Protein AF-A0A2X3JTF8-F1 (afdb_monomer)

Radius of gyration: 14.09 Å; Cα contacts (8 Å, |Δi|>4): 57; chains: 1; bounding box: 32×20×42 Å

Structure (mmCIF, N/CA/C/O backbone):
data_AF-A0A2X3JTF8-F1
#
_entry.id   AF-A0A2X3JTF8-F1
#
loop_
_atom_site.group_PDB
_atom_site.id
_atom_site.type_symbol
_atom_site.label_atom_id
_atom_site.label_alt_id
_atom_site.label_comp_id
_atom_site.label_asym_id
_atom_site.label_entity_id
_atom_site.label_seq_id
_atom_site.pdbx_PDB_ins_code
_atom_site.Cartn_x
_atom_site.Cartn_y
_atom_site.Cartn_z
_atom_site.occupancy
_atom_site.B_iso_or_equiv
_atom_site.auth_seq_id
_atom_site.auth_comp_id
_atom_site.auth_asym_id
_atom_site.auth_atom_id
_atom_site.pdbx_PDB_model_num
ATOM 1 N N . MET A 1 1 ? -8.790 -2.417 -3.551 1.00 72.50 1 MET A N 1
ATOM 2 C CA . MET A 1 1 ? -8.965 -2.272 -2.089 1.00 72.50 1 MET A CA 1
ATOM 3 C C . MET A 1 1 ? -9.269 -0.826 -1.713 1.00 72.50 1 MET A C 1
ATOM 5 O O . MET A 1 1 ? -10.371 -0.590 -1.248 1.00 72.50 1 MET A O 1
ATOM 9 N N . CYS A 1 2 ? -8.389 0.145 -1.997 1.00 82.38 2 CYS A N 1
ATOM 10 C CA . CYS A 1 2 ? -8.598 1.560 -1.630 1.00 82.38 2 CYS A CA 1
ATOM 11 C C . CYS A 1 2 ? -9.954 2.168 -2.055 1.00 82.38 2 CYS A C 1
ATOM 13 O O . CYS A 1 2 ? -10.500 2.978 -1.318 1.00 82.38 2 CYS A O 1
ATOM 15 N N . TYR A 1 3 ? -10.511 1.764 -3.203 1.00 87.50 3 TYR A N 1
ATOM 16 C CA . TYR A 1 3 ? -11.779 2.293 -3.732 1.00 87.50 3 TYR A CA 1
ATOM 17 C C . TYR A 1 3 ? -13.047 1.844 -2.998 1.00 87.50 3 TYR A C 1
ATOM 19 O O . TYR A 1 3 ? -14.089 2.445 -3.210 1.00 87.50 3 TYR A O 1
ATOM 27 N N . ILE A 1 4 ? -12.970 0.784 -2.192 1.00 91.12 4 ILE A N 1
ATOM 28 C CA . ILE A 1 4 ? -14.122 0.187 -1.493 1.00 91.12 4 ILE A CA 1
ATOM 29 C C . ILE A 1 4 ? -13.807 -0.045 -0.012 1.00 91.12 4 ILE A C 1
ATOM 31 O O . ILE A 1 4 ? -14.359 -0.937 0.626 1.00 91.12 4 ILE A O 1
ATOM 35 N N . ILE A 1 5 ? -12.830 0.685 0.528 1.00 90.44 5 ILE A N 1
ATOM 36 C CA . ILE A 1 5 ? -12.366 0.459 1.898 1.00 90.44 5 ILE A CA 1
ATOM 37 C C . ILE A 1 5 ? -13.455 0.755 2.930 1.00 90.44 5 ILE A C 1
ATOM 39 O O . ILE A 1 5 ? -13.529 0.082 3.952 1.00 90.44 5 ILE A O 1
ATOM 43 N N . ASP A 1 6 ? -14.328 1.710 2.638 1.00 89.44 6 ASP A N 1
ATOM 44 C CA . ASP A 1 6 ? -15.503 2.049 3.429 1.00 89.44 6 ASP A CA 1
ATOM 45 C C . ASP A 1 6 ? -16.462 0.863 3.600 1.00 89.44 6 ASP A C 1
ATOM 47 O O . ASP A 1 6 ? -17.002 0.698 4.688 1.00 89.44 6 ASP A O 1
ATOM 51 N N . HIS A 1 7 ? -16.605 -0.000 2.591 1.00 90.75 7 HIS A N 1
ATOM 52 C CA . HIS A 1 7 ? -17.412 -1.221 2.692 1.00 90.75 7 HIS A CA 1
ATOM 53 C C . HIS A 1 7 ? -16.775 -2.293 3.580 1.00 90.75 7 HIS A C 1
ATOM 55 O O . HIS A 1 7 ? -17.484 -3.063 4.214 1.00 90.75 7 HIS A O 1
ATOM 61 N N . PHE A 1 8 ? -15.443 -2.353 3.641 1.00 89.94 8 PHE A N 1
ATOM 62 C CA . PHE A 1 8 ? -14.751 -3.275 4.545 1.00 89.94 8 PHE A CA 1
ATOM 63 C C . PHE A 1 8 ? -14.714 -2.764 5.988 1.00 89.94 8 PHE A C 1
ATOM 65 O O . PHE A 1 8 ? -14.512 -3.552 6.907 1.00 89.94 8 PHE A O 1
ATOM 72 N N . CYS A 1 9 ? -14.934 -1.461 6.191 1.00 88.88 9 CYS A N 1
ATOM 73 C CA . CYS A 1 9 ? -14.865 -0.808 7.493 1.00 88.88 9 CYS A CA 1
ATOM 74 C C . CYS A 1 9 ? -16.002 -1.158 8.471 1.00 88.88 9 CYS A C 1
ATOM 76 O O . CYS A 1 9 ? -16.021 -0.602 9.568 1.00 88.88 9 CYS A O 1
ATOM 78 N N . ASP A 1 10 ? -16.928 -2.045 8.123 1.00 86.31 10 ASP A N 1
ATOM 79 C CA . ASP A 1 10 ? -17.903 -2.588 9.077 1.00 86.31 10 ASP A CA 1
ATOM 80 C C . ASP A 1 10 ? -17.660 -4.091 9.356 1.00 86.31 10 ASP A C 1
ATOM 82 O O . ASP A 1 10 ? -18.261 -4.657 10.263 1.00 86.31 10 ASP A O 1
ATOM 86 N N . GLU A 1 11 ? -16.716 -4.718 8.640 1.00 90.69 11 GLU A N 1
ATOM 87 C CA . GLU A 1 11 ? -16.538 -6.180 8.588 1.00 90.69 11 GLU A CA 1
ATOM 88 C C .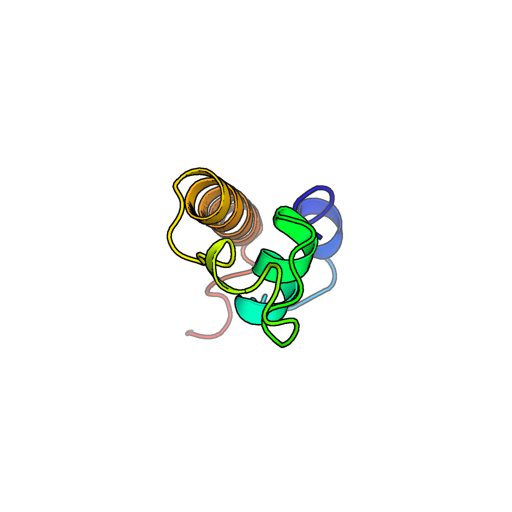 GLU A 1 11 ? -15.214 -6.677 9.196 1.00 90.69 11 GLU A C 1
ATOM 90 O O . GLU A 1 11 ? -15.036 -7.878 9.401 1.00 90.69 11 GLU A O 1
ATOM 95 N N . VAL A 1 12 ? -14.249 -5.785 9.451 1.00 89.44 12 VAL A N 1
ATOM 96 C CA . VAL A 1 12 ? -12.917 -6.154 9.978 1.00 89.44 12 VAL A CA 1
ATOM 97 C C . VAL A 1 12 ? -12.543 -5.350 11.226 1.00 89.44 12 VAL A C 1
ATOM 99 O O . VAL A 1 12 ? -13.146 -4.330 11.504 1.00 89.44 12 VAL A O 1
ATOM 102 N N . ASP A 1 13 ? -11.563 -5.779 12.021 1.00 86.88 13 ASP A N 1
ATOM 103 C CA . ASP A 1 13 ? -11.165 -5.024 13.229 1.00 86.88 13 ASP A CA 1
ATOM 104 C C . ASP A 1 13 ? -10.008 -4.047 12.988 1.00 86.88 13 ASP A C 1
ATOM 106 O O . ASP A 1 13 ? -9.799 -3.116 13.766 1.00 86.88 13 ASP A O 1
ATOM 110 N N . PHE A 1 14 ? -9.217 -4.292 11.940 1.00 87.44 14 PHE A N 1
ATOM 111 C CA . PHE A 1 14 ? -8.061 -3.487 11.566 1.00 87.44 14 PHE A CA 1
ATOM 112 C C . PHE A 1 14 ? -7.676 -3.716 10.101 1.00 87.44 14 PHE A C 1
ATOM 114 O O . PHE A 1 14 ? -8.008 -4.734 9.494 1.00 87.44 14 PHE A O 1
ATOM 121 N N . PHE A 1 15 ? -6.880 -2.794 9.558 1.00 88.88 15 PHE A N 1
ATOM 122 C CA . PHE A 1 15 ? -6.255 -2.938 8.247 1.00 88.88 15 PHE A CA 1
ATOM 123 C C . PHE A 1 15 ? -4.740 -3.083 8.380 1.00 88.88 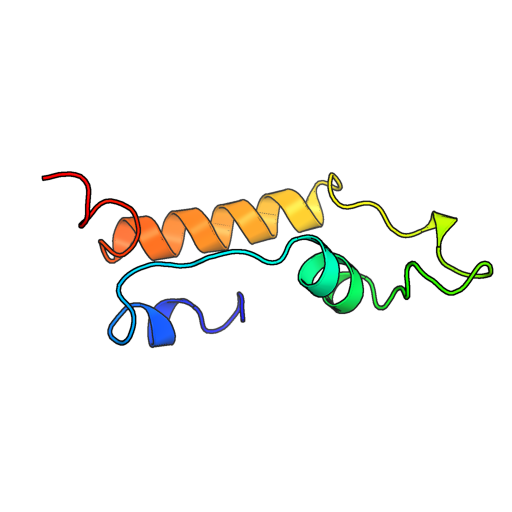15 PHE A C 1
ATOM 125 O O . PHE A 1 15 ? -4.081 -2.266 9.023 1.00 88.88 15 PHE A O 1
ATOM 132 N N . SER A 1 16 ? -4.181 -4.090 7.710 1.00 91.38 16 SER A N 1
ATOM 133 C CA . SER A 1 16 ? -2.744 -4.201 7.450 1.00 91.38 16 SER A CA 1
ATOM 134 C C . SER A 1 16 ? -2.484 -3.935 5.972 1.00 91.38 16 SER A C 1
ATOM 136 O O . SER A 1 16 ? -3.157 -4.495 5.106 1.00 91.38 16 SER A O 1
ATOM 138 N N . ILE A 1 17 ? -1.525 -3.060 5.671 1.00 91.06 17 ILE A N 1
ATOM 139 C CA . ILE A 1 17 ? -1.244 -2.642 4.298 1.00 91.06 17 ILE A CA 1
ATOM 140 C C . ILE A 1 17 ? 0.030 -3.328 3.808 1.00 91.06 17 ILE A C 1
ATOM 142 O O . ILE A 1 17 ? 1.137 -2.970 4.207 1.00 91.06 17 ILE A O 1
ATOM 146 N N . GLY 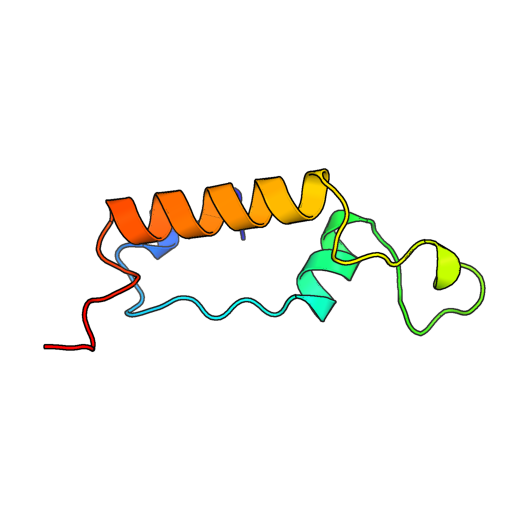A 1 18 ? -0.128 -4.276 2.883 1.00 92.94 18 GLY A N 1
ATOM 147 C CA . GLY A 1 18 ? 0.978 -4.852 2.120 1.00 92.94 18 GLY A CA 1
ATOM 148 C C . GLY A 1 18 ? 1.515 -3.842 1.110 1.00 92.94 18 GLY A C 1
ATOM 149 O O . GLY A 1 18 ? 1.078 -3.815 -0.040 1.00 92.94 18 GLY A O 1
ATOM 150 N N . SER A 1 19 ? 2.442 -2.978 1.534 1.00 92.19 19 SER A N 1
ATOM 151 C CA . SER A 1 19 ? 2.966 -1.897 0.685 1.00 92.19 19 SER A CA 1
ATOM 152 C C . SER A 1 19 ? 3.623 -2.408 -0.597 1.00 92.19 19 SER A C 1
ATOM 154 O O . SER A 1 19 ? 3.542 -1.738 -1.626 1.00 92.19 19 SER A O 1
ATOM 156 N N . ASN A 1 20 ? 4.202 -3.611 -0.552 1.00 93.75 20 ASN A N 1
ATOM 157 C CA . ASN A 1 20 ? 4.811 -4.251 -1.707 1.00 93.75 20 ASN A CA 1
ATOM 158 C C . ASN A 1 20 ? 3.794 -4.527 -2.810 1.00 93.75 20 ASN A C 1
ATOM 160 O O . ASN A 1 20 ? 3.861 -3.928 -3.883 1.00 93.75 20 ASN A O 1
ATOM 164 N N . ASP A 1 21 ? 2.814 -5.374 -2.515 1.00 93.69 21 ASP A N 1
ATOM 165 C CA . ASP A 1 21 ? 1.795 -5.778 -3.480 1.00 93.69 21 ASP A CA 1
ATOM 166 C C . ASP A 1 21 ? 0.981 -4.572 -3.946 1.00 93.69 21 ASP A C 1
ATOM 168 O O . ASP A 1 21 ? 0.733 -4.397 -5.137 1.00 93.69 21 ASP A O 1
ATOM 172 N N . MET A 1 22 ? 0.632 -3.675 -3.021 1.00 93.31 22 MET A N 1
ATOM 173 C CA . MET A 1 22 ? -0.140 -2.481 -3.348 1.00 93.31 22 MET A CA 1
ATOM 174 C C . MET A 1 22 ? 0.612 -1.557 -4.321 1.00 93.31 22 MET A C 1
ATOM 176 O O . MET A 1 22 ? -0.001 -1.017 -5.239 1.00 93.31 22 MET A O 1
ATOM 180 N N . THR A 1 23 ? 1.932 -1.400 -4.169 1.00 94.38 23 THR A N 1
ATOM 181 C CA . THR A 1 23 ? 2.759 -0.630 -5.118 1.00 94.38 23 THR A CA 1
ATOM 182 C C . THR A 1 23 ? 2.802 -1.321 -6.482 1.00 94.38 23 THR A C 1
ATOM 184 O O . THR A 1 23 ? 2.657 -0.653 -7.508 1.00 94.38 23 THR A O 1
ATOM 187 N N . GLN A 1 24 ? 2.939 -2.654 -6.508 1.00 95.31 24 GLN A N 1
ATOM 1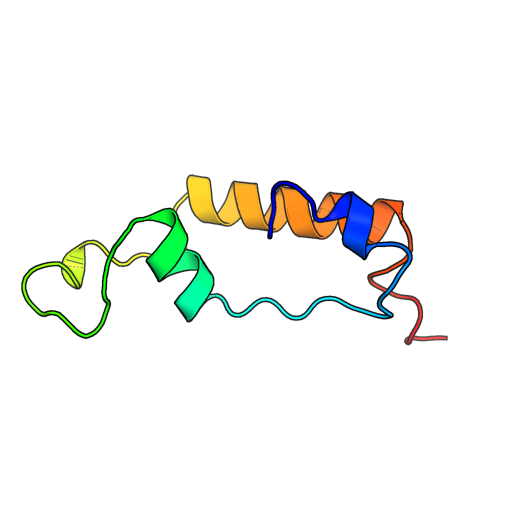88 C CA . GLN A 1 24 ? 2.943 -3.429 -7.754 1.00 95.31 24 GLN A CA 1
ATOM 189 C C . GLN A 1 24 ? 1.629 -3.280 -8.529 1.00 95.31 24 GLN A C 1
ATOM 191 O O . GLN A 1 24 ? 1.660 -3.039 -9.736 1.00 95.31 24 GLN A O 1
ATOM 196 N N . TYR A 1 25 ? 0.483 -3.353 -7.846 1.00 94.25 25 TYR A N 1
ATOM 197 C CA . TYR A 1 25 ? -0.828 -3.164 -8.472 1.00 94.25 25 TYR A CA 1
ATOM 198 C C . TYR A 1 25 ? -1.090 -1.713 -8.880 1.00 94.25 25 TYR A C 1
ATOM 200 O O . TYR A 1 25 ? -1.635 -1.486 -9.957 1.00 94.25 25 TYR A O 1
ATOM 208 N N . LEU A 1 26 ? -0.697 -0.731 -8.059 1.00 93.88 26 LEU A N 1
ATOM 209 C CA . LEU A 1 26 ? -0.940 0.683 -8.360 1.00 93.88 26 LEU A CA 1
ATOM 210 C C . LEU A 1 26 ? -0.186 1.145 -9.614 1.00 93.88 26 LEU A C 1
ATOM 212 O O . LEU A 1 26 ? -0.734 1.910 -10.404 1.00 93.88 26 LEU A O 1
ATOM 216 N N . TYR A 1 27 ? 1.057 0.691 -9.792 1.00 94.62 27 TYR A N 1
ATOM 217 C CA . TYR A 1 27 ? 1.902 1.101 -10.920 1.00 94.62 27 TYR A CA 1
ATOM 218 C C . TYR A 1 27 ? 1.960 0.091 -12.062 1.00 94.62 27 TYR A C 1
ATOM 220 O O . TYR A 1 27 ? 2.585 0.382 -13.077 1.00 94.62 27 TYR A O 1
ATOM 228 N N . ALA A 1 28 ? 1.326 -1.076 -11.914 1.00 95.56 28 ALA A N 1
ATOM 229 C CA . ALA A 1 28 ? 1.467 -2.202 -12.835 1.00 95.56 28 ALA A CA 1
ATOM 230 C C . ALA A 1 28 ? 2.946 -2.584 -13.070 1.00 95.56 28 ALA A C 1
ATOM 232 O O . ALA A 1 28 ? 3.374 -2.844 -14.195 1.00 95.56 28 ALA A O 1
ATOM 233 N N . VAL A 1 29 ? 3.736 -2.602 -11.990 1.00 96.50 29 VAL A N 1
ATOM 234 C CA . VAL A 1 29 ? 5.175 -2.903 -12.020 1.00 96.50 29 VAL A CA 1
ATOM 235 C C . VAL A 1 29 ? 5.457 -4.166 -11.218 1.00 96.50 29 VAL A C 1
ATOM 237 O O . VAL A 1 29 ? 5.141 -4.245 -10.034 1.00 96.50 29 VAL A O 1
ATOM 240 N N . ASP A 1 30 ? 6.119 -5.141 -11.838 1.00 96.25 30 ASP A N 1
ATOM 241 C CA . ASP A 1 30 ? 6.696 -6.282 -11.128 1.00 96.25 30 ASP A CA 1
ATOM 242 C C . ASP A 1 30 ? 8.109 -5.946 -10.633 1.00 96.25 30 ASP A C 1
ATOM 244 O O . ASP A 1 30 ? 9.030 -5.749 -11.427 1.00 96.25 30 ASP A O 1
ATOM 248 N N . ARG A 1 31 ? 8.298 -5.910 -9.309 1.00 94.44 31 ARG A N 1
ATOM 249 C CA . ARG A 1 31 ? 9.596 -5.610 -8.681 1.00 94.44 31 ARG A CA 1
ATOM 250 C C . ARG A 1 31 ? 10.674 -6.658 -8.976 1.00 94.44 31 ARG A C 1
ATOM 252 O O . ARG A 1 31 ? 11.857 -6.343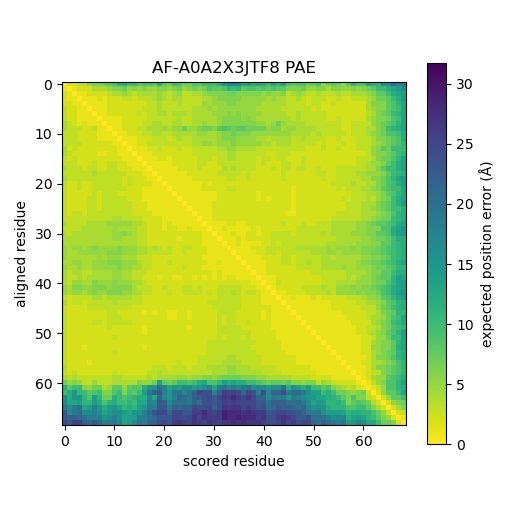 -8.877 1.00 94.44 31 ARG A O 1
ATOM 259 N N . ASN A 1 32 ? 10.279 -7.878 -9.339 1.00 96.81 32 ASN A N 1
ATOM 260 C CA . ASN A 1 32 ? 11.200 -8.965 -9.669 1.00 96.81 32 ASN A CA 1
ATOM 261 C C . ASN A 1 32 ? 11.577 -8.988 -11.158 1.00 96.81 32 ASN A C 1
ATOM 263 O O . ASN A 1 32 ? 12.476 -9.732 -11.542 1.00 96.81 32 ASN A O 1
ATOM 267 N N . ASN A 1 33 ? 10.922 -8.180 -11.999 1.00 97.38 33 ASN A N 1
ATOM 268 C CA . ASN A 1 33 ? 11.230 -8.080 -13.420 1.00 97.38 33 ASN A CA 1
ATOM 269 C C . ASN A 1 33 ? 12.265 -6.962 -13.663 1.00 97.38 33 ASN A C 1
ATOM 271 O O . ASN A 1 33 ? 11.909 -5.784 -13.581 1.00 97.38 33 ASN A O 1
ATOM 275 N N . PRO A 1 34 ? 13.521 -7.281 -14.044 1.00 97.06 34 PRO A N 1
ATOM 276 C CA . PRO A 1 34 ? 14.588 -6.285 -14.190 1.00 97.06 34 PRO A CA 1
ATOM 277 C C . PRO A 1 34 ? 14.303 -5.190 -15.224 1.00 97.06 34 PRO A C 1
ATOM 279 O O . PRO A 1 34 ? 14.912 -4.126 -15.176 1.00 97.06 34 PRO A O 1
ATOM 282 N N . ARG A 1 35 ? 13.388 -5.435 -16.174 1.00 97.62 35 ARG A N 1
ATOM 283 C CA . ARG A 1 35 ? 13.021 -4.453 -17.206 1.00 97.62 35 ARG A CA 1
ATOM 284 C C . ARG A 1 35 ? 12.187 -3.299 -16.654 1.00 97.62 35 ARG A C 1
ATOM 286 O O . ARG A 1 35 ? 12.179 -2.231 -17.254 1.00 97.62 35 ARG A O 1
ATOM 293 N N . VAL A 1 36 ? 11.463 -3.525 -15.557 1.00 96.62 36 VAL A N 1
ATOM 294 C CA . VAL A 1 36 ? 10.510 -2.556 -14.990 1.00 96.62 36 VAL A CA 1
ATOM 295 C C . VAL A 1 36 ? 10.748 -2.268 -13.511 1.00 96.62 36 VAL A C 1
ATOM 297 O O . VAL A 1 36 ? 10.238 -1.270 -13.013 1.00 96.62 36 VAL A O 1
ATOM 300 N N . SER A 1 37 ? 11.564 -3.064 -12.813 1.00 96.50 37 SER A N 1
ATOM 301 C CA . SER A 1 37 ? 11.883 -2.856 -11.397 1.00 96.50 37 SER A CA 1
ATOM 302 C C . SER A 1 37 ? 12.432 -1.461 -11.050 1.00 96.50 37 SER A C 1
ATOM 304 O O . SER A 1 37 ? 12.112 -0.997 -9.957 1.00 96.50 37 SER A O 1
ATOM 306 N N . PRO A 1 38 ? 13.134 -0.710 -11.933 1.00 96.38 38 PRO A N 1
ATOM 307 C CA . PRO A 1 38 ? 13.511 0.678 -11.637 1.00 96.38 38 PRO A CA 1
ATOM 308 C C . PRO A 1 38 ? 12.324 1.645 -11.482 1.00 96.38 38 PRO A C 1
ATOM 310 O O . PRO A 1 38 ? 12.486 2.720 -10.911 1.00 96.38 38 PRO A O 1
AT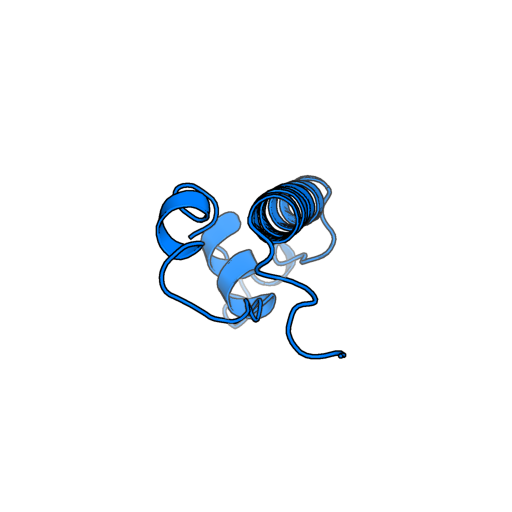OM 313 N N . LEU A 1 39 ? 11.137 1.289 -11.987 1.00 94.62 39 LEU A N 1
ATOM 314 C CA . LEU A 1 39 ? 9.907 2.079 -11.846 1.00 94.62 39 LEU A CA 1
ATOM 315 C C . LEU A 1 39 ? 9.172 1.791 -10.526 1.00 94.62 39 LEU A C 1
ATOM 317 O O . LEU A 1 39 ? 8.229 2.502 -10.178 1.00 94.62 39 LEU A O 1
ATOM 321 N N . TYR A 1 40 ? 9.583 0.758 -9.786 1.00 96.19 40 TYR A N 1
ATOM 322 C CA . TYR A 1 40 ? 8.996 0.421 -8.496 1.00 96.19 40 TYR A CA 1
ATOM 323 C C . TYR A 1 40 ? 9.466 1.421 -7.433 1.00 96.19 40 TYR A C 1
ATOM 325 O O . TYR A 1 40 ? 10.625 1.418 -7.020 1.00 96.19 40 TYR A O 1
ATOM 333 N N . ASN A 1 41 ? 8.555 2.275 -6.966 1.00 93.56 41 ASN A N 1
ATOM 334 C CA . ASN A 1 41 ? 8.840 3.256 -5.925 1.00 93.56 41 ASN A CA 1
ATOM 335 C C . ASN A 1 41 ? 7.650 3.379 -4.948 1.00 93.56 41 ASN A C 1
ATOM 337 O O . ASN A 1 41 ? 6.623 3.954 -5.314 1.00 93.56 41 ASN A O 1
ATOM 341 N N . PRO A 1 42 ? 7.774 2.880 -3.702 1.00 90.94 42 PRO A N 1
ATOM 342 C CA . PRO A 1 42 ? 6.690 2.894 -2.720 1.00 90.94 42 PRO A CA 1
ATOM 343 C C . PRO A 1 42 ? 6.544 4.230 -1.966 1.00 90.94 42 PRO A C 1
ATOM 345 O O . PRO A 1 42 ? 5.721 4.326 -1.062 1.00 90.94 42 PRO A O 1
ATOM 348 N N . ILE A 1 43 ? 7.337 5.262 -2.280 1.00 94.75 43 ILE A N 1
ATOM 349 C CA . ILE A 1 43 ? 7.278 6.581 -1.612 1.00 94.75 43 ILE A CA 1
ATOM 350 C C . ILE A 1 43 ? 6.896 7.717 -2.568 1.00 94.75 43 ILE A C 1
ATOM 352 O O . ILE A 1 43 ? 7.123 8.897 -2.302 1.00 94.75 43 ILE A O 1
ATOM 356 N N . THR A 1 44 ? 6.300 7.375 -3.703 1.00 95.69 44 THR A N 1
ATOM 357 C CA . THR A 1 44 ? 5.730 8.338 -4.645 1.00 95.69 44 THR A CA 1
ATOM 358 C C . THR A 1 44 ? 4.543 9.092 -4.031 1.00 95.69 44 THR A C 1
ATOM 360 O O . THR A 1 44 ? 3.759 8.532 -3.256 1.00 95.69 44 THR A O 1
ATOM 363 N N . PRO A 1 45 ? 4.303 10.351 -4.441 1.00 96.94 45 PRO A N 1
ATOM 364 C CA . PRO A 1 45 ? 3.167 11.118 -3.938 1.00 96.94 45 PRO A CA 1
ATOM 365 C C . PRO A 1 45 ? 1.801 10.455 -4.172 1.00 96.94 45 PRO A C 1
ATOM 367 O O . PRO A 1 45 ? 0.903 10.614 -3.351 1.00 96.94 45 PRO A O 1
ATOM 370 N N . SER A 1 46 ? 1.610 9.720 -5.276 1.00 95.00 46 SER A N 1
ATOM 371 C CA . SER A 1 46 ? 0.342 9.024 -5.542 1.00 95.00 46 SER A CA 1
ATOM 372 C C . SER A 1 46 ? 0.111 7.840 -4.605 1.00 95.00 46 SER A C 1
ATOM 374 O O . SER A 1 46 ? -1.005 7.692 -4.110 1.00 95.00 46 SER A O 1
ATOM 376 N N . PHE A 1 47 ? 1.147 7.056 -4.293 1.00 95.12 47 PHE A N 1
ATOM 377 C CA . PHE A 1 47 ? 1.034 5.969 -3.323 1.00 95.12 47 PHE A CA 1
ATOM 378 C C . PHE A 1 47 ? 0.774 6.509 -1.913 1.00 95.12 47 PHE A C 1
ATOM 380 O O . PHE A 1 47 ? -0.149 6.054 -1.241 1.00 95.12 47 PHE A O 1
ATOM 387 N N . LEU A 1 48 ? 1.507 7.548 -1.496 1.00 95.69 48 LEU A N 1
ATOM 388 C CA . LEU A 1 48 ? 1.304 8.189 -0.192 1.00 95.69 48 LEU A CA 1
ATOM 389 C C . LEU A 1 48 ? -0.103 8.791 -0.046 1.00 95.69 48 LEU A C 1
ATOM 391 O O . LEU A 1 48 ? 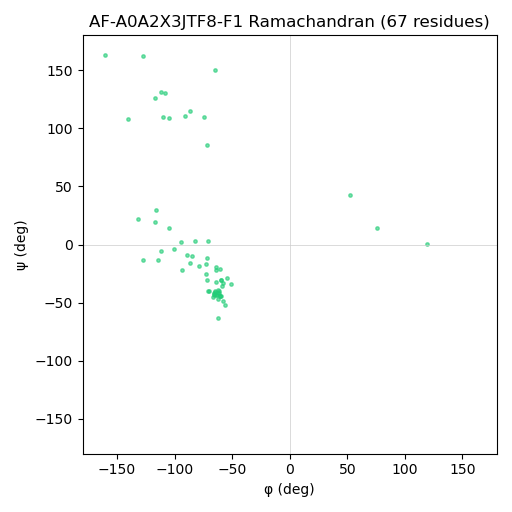-0.721 8.635 1.005 1.00 95.69 48 LEU A O 1
ATOM 395 N N . ARG A 1 49 ? -0.655 9.417 -1.096 1.00 95.62 49 ARG A N 1
ATOM 396 C CA . ARG A 1 49 ? -2.046 9.912 -1.083 1.00 95.62 49 ARG A CA 1
ATOM 397 C C . ARG A 1 49 ? -3.070 8.784 -0.969 1.00 95.62 49 ARG A C 1
ATOM 399 O O . ARG A 1 49 ? -4.036 8.920 -0.225 1.00 95.62 49 ARG A O 1
ATOM 406 N N . MET A 1 50 ? -2.856 7.669 -1.665 1.00 94.69 50 MET A N 1
ATOM 407 C CA . MET A 1 50 ? -3.715 6.489 -1.535 1.00 94.69 50 MET A CA 1
ATOM 408 C C . MET A 1 50 ? -3.650 5.904 -0.115 1.00 94.69 50 MET A C 1
ATOM 410 O O . MET A 1 50 ? -4.692 5.581 0.453 1.00 94.69 50 MET A O 1
ATOM 414 N N . LEU A 1 51 ? -2.456 5.802 0.483 1.00 94.50 51 LEU A N 1
ATOM 415 C CA . LEU A 1 51 ? -2.308 5.391 1.884 1.00 94.50 51 LEU A CA 1
ATOM 416 C C . LEU A 1 51 ? -3.042 6.343 2.828 1.00 94.50 51 LEU A C 1
ATOM 418 O O . LEU A 1 51 ? -3.749 5.889 3.723 1.00 94.50 51 LEU A O 1
ATOM 422 N N . GLN A 1 52 ? -2.913 7.651 2.611 1.00 94.38 52 GLN A N 1
ATOM 423 C CA . GLN A 1 52 ? -3.610 8.647 3.414 1.00 94.38 52 GLN A CA 1
ATOM 424 C C . GLN A 1 52 ? -5.129 8.478 3.317 1.00 94.38 52 GLN A C 1
ATOM 426 O O . GLN A 1 52 ? -5.791 8.482 4.348 1.00 94.38 52 GLN A O 1
ATOM 431 N N . GLN A 1 53 ? -5.677 8.2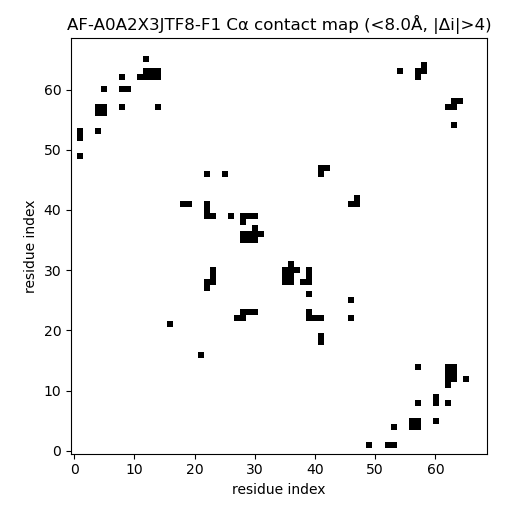54 2.118 1.00 93.19 53 GLN A N 1
ATOM 432 C CA . GLN A 1 53 ? -7.104 7.976 1.939 1.00 93.19 53 GLN A CA 1
ATOM 433 C C . GLN A 1 53 ? -7.540 6.739 2.737 1.00 93.19 53 GLN A C 1
ATOM 435 O O . GLN A 1 53 ? -8.514 6.810 3.481 1.00 93.19 53 GLN A O 1
ATOM 440 N N . ILE A 1 54 ? -6.792 5.636 2.632 1.00 92.88 54 ILE A N 1
ATOM 441 C CA . ILE A 1 54 ? -7.059 4.398 3.379 1.00 92.88 54 ILE A CA 1
ATOM 442 C C . ILE A 1 54 ? -7.098 4.667 4.890 1.00 92.88 54 ILE A C 1
ATOM 444 O O . ILE A 1 54 ? -8.068 4.319 5.562 1.00 92.88 54 ILE A O 1
ATOM 448 N N . VAL A 1 55 ? -6.058 5.316 5.415 1.00 92.75 55 VAL A N 1
ATOM 449 C CA . VAL A 1 55 ? -5.912 5.606 6.847 1.00 92.75 55 VAL A CA 1
ATOM 450 C C . VAL A 1 55 ? -7.011 6.549 7.334 1.00 92.75 55 VAL A C 1
ATOM 452 O O . VAL A 1 55 ? -7.601 6.319 8.388 1.00 92.75 55 VAL A O 1
ATOM 455 N N . THR A 1 56 ? -7.325 7.599 6.572 1.00 92.81 56 THR A N 1
ATOM 456 C CA . THR A 1 56 ? -8.387 8.545 6.923 1.00 92.81 56 THR A CA 1
ATOM 457 C C . THR A 1 56 ? -9.749 7.857 6.973 1.00 92.81 56 THR A C 1
ATOM 459 O O . THR A 1 56 ? -10.462 8.035 7.961 1.00 92.81 56 THR A O 1
ATOM 462 N N . THR A 1 57 ? -10.103 7.041 5.977 1.00 91.69 57 THR A N 1
ATOM 463 C CA . THR A 1 57 ? -11.391 6.330 5.969 1.00 91.69 57 THR A CA 1
ATOM 464 C C . THR A 1 57 ? -11.484 5.307 7.104 1.00 91.69 57 THR A C 1
ATOM 466 O O . THR A 1 57 ? -12.494 5.274 7.808 1.00 91.69 57 THR A O 1
ATOM 469 N N . ALA A 1 58 ? -10.420 4.538 7.356 1.00 90.12 58 ALA A N 1
ATOM 470 C CA . ALA A 1 58 ? -10.384 3.573 8.455 1.00 90.12 58 ALA A CA 1
ATOM 471 C C . ALA A 1 58 ? -10.523 4.248 9.834 1.00 90.12 58 ALA A C 1
ATOM 473 O O . ALA A 1 58 ? -11.266 3.766 10.690 1.00 90.12 58 ALA A O 1
ATOM 474 N N . HIS A 1 59 ? -9.862 5.391 10.052 1.00 89.75 59 HIS A N 1
ATOM 475 C CA . HIS A 1 59 ? -10.012 6.163 11.290 1.00 89.75 59 HIS A CA 1
ATOM 476 C C . HIS A 1 59 ? -11.422 6.738 11.462 1.00 89.75 59 HIS A C 1
ATOM 478 O O . HIS A 1 59 ? -11.973 6.663 12.558 1.00 89.75 59 HIS A O 1
ATOM 484 N N . GLN A 1 60 ? -12.027 7.277 10.398 1.00 88.75 60 GLN A N 1
ATOM 485 C CA . GLN A 1 60 ? -13.392 7.824 10.447 1.00 88.75 60 GLN A CA 1
ATOM 486 C C . GLN A 1 60 ? -14.436 6.776 10.854 1.00 88.75 60 GLN A C 1
ATOM 488 O O . GLN A 1 60 ? -15.432 7.118 11.485 1.00 88.75 60 GLN A O 1
ATOM 493 N N . ARG A 1 61 ? -14.199 5.505 10.515 1.00 84.25 61 ARG A N 1
ATOM 494 C CA . ARG A 1 61 ? -15.077 4.371 10.840 1.00 84.25 61 ARG A CA 1
ATOM 495 C C . ARG A 1 61 ? -14.689 3.639 12.135 1.00 84.25 61 ARG A C 1
ATOM 497 O O . ARG A 1 61 ? -15.330 2.665 12.505 1.00 84.25 61 ARG A O 1
ATOM 504 N N . GLY A 1 62 ? -13.660 4.108 12.848 1.00 72.69 62 GLY A N 1
ATOM 505 C CA . GLY A 1 62 ? -13.213 3.531 14.123 1.00 72.69 62 GLY A CA 1
ATOM 506 C C . GLY A 1 62 ? -12.420 2.222 14.003 1.00 72.69 62 GLY A C 1
ATOM 507 O O . GLY A 1 62 ? -12.226 1.538 15.005 1.00 72.69 62 GLY A O 1
ATOM 508 N N . GLN A 1 63 ? -11.950 1.878 12.803 1.00 66.19 63 GLN A N 1
ATOM 509 C CA . GLN A 1 63 ? -11.259 0.619 12.495 1.00 66.19 63 GLN A CA 1
ATOM 510 C C . GLN A 1 63 ? -9.744 0.650 12.744 1.00 66.19 63 GLN A C 1
ATOM 512 O O . GLN A 1 63 ? -9.093 -0.383 12.816 1.00 66.19 63 GLN A O 1
ATOM 517 N N . MET A 1 64 ? -9.142 1.829 12.890 1.00 59.09 64 MET A N 1
ATOM 518 C CA . MET A 1 64 ? -7.767 1.957 13.382 1.00 59.09 64 MET A CA 1
ATOM 519 C C . MET A 1 64 ? -7.815 2.574 14.783 1.00 59.09 64 MET A C 1
ATOM 521 O O . MET A 1 64 ? -8.171 3.738 14.93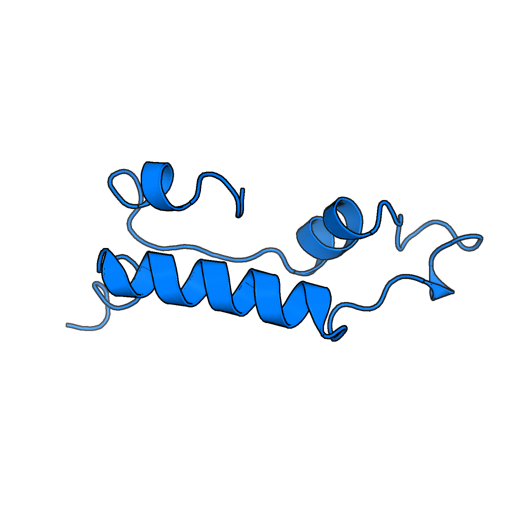6 1.00 59.09 64 MET A O 1
ATOM 525 N N . GLY A 1 65 ? -7.498 1.785 15.816 1.00 53.03 65 GLY A N 1
ATOM 526 C CA . GLY A 1 65 ? -7.398 2.266 17.205 1.00 53.03 65 GLY A CA 1
ATOM 527 C C . GLY A 1 65 ? -8.348 1.629 18.227 1.00 53.03 65 GLY A C 1
ATOM 528 O O . GLY A 1 65 ? -8.261 1.969 19.405 1.00 53.03 65 GLY A O 1
ATOM 529 N N . ARG A 1 66 ? -9.209 0.676 17.840 1.00 52.78 66 ARG A N 1
ATOM 530 C CA . ARG A 1 66 ? -10.079 -0.045 18.795 1.00 52.78 66 ARG A CA 1
ATOM 531 C C . ARG A 1 66 ? -9.357 -1.054 19.701 1.00 52.78 66 ARG A C 1
ATOM 533 O O . ARG A 1 66 ? -9.953 -1.482 20.677 1.00 52.78 66 ARG A O 1
ATOM 540 N N . HIS A 1 67 ? -8.091 -1.388 19.435 1.00 46.66 67 HIS A N 1
ATOM 541 C CA . HIS A 1 67 ? -7.343 -2.419 20.178 1.00 46.66 67 HIS A CA 1
ATOM 542 C C . HIS A 1 67 ? -6.289 -1.875 21.169 1.00 46.66 67 HIS A C 1
ATOM 544 O O . HIS A 1 67 ? -5.423 -2.615 21.619 1.00 46.66 67 HIS A O 1
ATOM 550 N N . LEU A 1 68 ? -6.333 -0.577 21.500 1.00 43.31 68 LEU A N 1
ATOM 551 C CA . LEU A 1 68 ? -5.454 0.050 22.507 1.00 43.31 68 LEU A CA 1
ATOM 552 C C . LEU A 1 68 ? -6.232 0.594 23.722 1.00 43.31 68 LEU A C 1
ATOM 554 O O . LEU A 1 68 ? -5.812 1.573 24.339 1.00 43.31 68 LEU A O 1
ATOM 558 N N . ARG A 1 69 ? -7.371 -0.017 24.064 1.00 36.78 69 ARG A N 1
ATOM 559 C CA . ARG A 1 69 ? -8.085 0.220 25.326 1.00 36.78 69 ARG A CA 1
ATOM 560 C C . ARG A 1 69 ? -8.434 -1.092 25.999 1.00 36.78 69 ARG A C 1
ATOM 562 O O . ARG A 1 69 ? -8.785 -2.031 25.254 1.00 36.78 69 ARG A O 1
#

Sequence (69 aa):
MCYIIDHFCDEVDFFSIGSNDMTQYLYAVDRNNPRVSPLYNPITPSFLRMLQQIVTTAHQRGQMGRHLR

Secondary structure (DSSP, 8-state):
-GGGHHHHTTT-S-----HHHHHHHHHT--TT-TTTGGG--TTSHHHHHHHHHHHHHHHHTT-SSTT--

Organism: Escherichia coli (NCBI:txid562)

InterPro domains:
  IPR000121 PEP-utilising enzyme, C-terminal [PF02896] (3-63)
  IPR015813 Pyruvate/Phosphoenolpyruvate kinase-like domain superfamily [SSF51621] (2-63)
  IPR023151 PEP-utilising enzyme, conserved site [PS00742] (13-31)
  IPR040442 Pyruvate kinase-like domain superfamily [G3DSA:3.20.20.60] (1-67)
  IPR050499 Phosphoenolpyruvate-dependent sugar PTS enzyme [PTHR46244] (1-63)

Nearest PDB structures (foldseek):
  6vu0-assembly1_B  TM=9.551E-01  e=1.936E-04  Escherichia coli
  6v9k-assembly1_B  TM=9.572E-01  e=6.691E-04  Escherichia coli
  6vbj-assembly1_B  TM=9.482E-01  e=8.574E-04  Caldanaerobacter subterraneus subsp. tengcongensis
  2xz7-assembly1_A  TM=9.389E-01  e=1.920E-03  Caldanaerobacter subterraneus subsp. tengcongensis
  2ols-assembly1_A  TM=9.339E-01  e=7.513E-03  Neisseria meningitidis MC58

Foldseek 3Di:
DLVCLLVCLVPAQADDDPLQVVQCVVVVADCPDPVGVVVRDSPDPVNVVSVVSNVVSNVVSVSPPPPPD

pLDDT: mean 87.95, std 13.53, range [36.78, 97.62]

Solvent-accessible surface area (backbone atoms only — not comparable to full-atom values): 4335 Å² total; per-residue (Å²): 107,79,92,54,44,75,72,47,44,80,77,53,74,63,84,83,82,61,59,66,63,52,42,27,65,74,68,73,31,52,70,87,40,84,92,42,25,87,74,60,62,78,80,40,71,69,54,49,50,50,50,49,51,46,52,52,54,33,45,76,57,54,23,61,72,67,86,81,117

Mean predicted aligned error: 4.93 Å